Protein AF-A0A941XT94-F1 (afdb_monomer)

Foldseek 3Di:
DDPVLLVLVVVLVPDPLSVVVLVCCLPVNWAAPVRSCVVVVPNVVSVVSLVSCVVSVQWDDDPTIHGPNVSVVVSVCVVVPDDPVRDD

pLDDT: mean 94.37, std 6.25, range [61.09, 98.44]

Radius of gyration: 14.2 Å; Cα contacts (8 Å, |Δi|>4): 74; chains: 1; bounding box: 38×24×39 Å

Mean predicted aligned error: 3.33 Å

Structure (mmCIF, N/CA/C/O backbone):
data_AF-A0A941XT94-F1
#
_entry.id   AF-A0A941XT94-F1
#
loop_
_atom_site.group_PDB
_atom_site.id
_atom_site.type_symbol
_atom_site.label_atom_id
_atom_site.label_alt_id
_atom_site.label_comp_id
_atom_site.label_asym_id
_atom_site.label_entity_id
_atom_site.label_seq_id
_atom_site.pdbx_PDB_ins_code
_atom_site.Cartn_x
_atom_site.Cartn_y
_atom_site.Cartn_z
_atom_site.occupancy
_atom_site.B_iso_or_equiv
_atom_site.auth_seq_id
_atom_site.auth_comp_id
_atom_site.auth_asym_id
_atom_site.auth_atom_id
_atom_site.pdbx_PDB_model_num
ATOM 1 N N . MET A 1 1 ? 4.454 -2.811 -17.739 1.00 85.44 1 MET A N 1
ATOM 2 C CA . MET A 1 1 ? 5.011 -1.824 -16.795 1.00 85.44 1 MET A CA 1
ATOM 3 C C . MET A 1 1 ? 6.406 -1.442 -17.259 1.00 85.44 1 MET A C 1
ATOM 5 O O . MET A 1 1 ? 7.224 -2.330 -17.477 1.00 85.44 1 MET A O 1
ATOM 9 N N . HIS A 1 2 ? 6.660 -0.151 -17.457 1.00 89.75 2 HIS A N 1
ATOM 10 C CA . HIS A 1 2 ? 7.988 0.383 -17.783 1.00 89.75 2 HIS A CA 1
ATOM 11 C C . HIS A 1 2 ? 8.810 0.657 -16.514 1.00 89.75 2 HIS A C 1
ATOM 13 O O . HIS A 1 2 ? 8.256 0.782 -15.423 1.00 89.75 2 HIS A O 1
ATOM 19 N N . LYS A 1 3 ? 10.138 0.799 -16.646 1.00 91.94 3 LYS A N 1
ATOM 20 C CA . LYS A 1 3 ? 11.047 0.999 -15.499 1.00 91.94 3 LYS A CA 1
ATOM 21 C C . LYS A 1 3 ? 10.670 2.190 -14.607 1.00 91.94 3 LYS A C 1
ATOM 23 O O . LYS A 1 3 ? 10.762 2.080 -13.391 1.00 91.94 3 LYS A O 1
ATOM 28 N N . ASP A 1 4 ? 10.202 3.296 -15.188 1.00 94.19 4 ASP A N 1
ATOM 29 C CA . ASP A 1 4 ? 9.886 4.512 -14.429 1.00 94.19 4 ASP A CA 1
ATOM 30 C C . ASP A 1 4 ? 8.562 4.366 -13.667 1.00 94.19 4 ASP A C 1
ATOM 32 O O . ASP A 1 4 ? 8.397 4.910 -12.577 1.00 94.19 4 ASP A O 1
ATOM 36 N N . GLU A 1 5 ? 7.621 3.588 -14.211 1.00 91.88 5 GLU A N 1
ATOM 37 C CA . GLU A 1 5 ? 6.390 3.205 -13.511 1.00 91.88 5 GLU A CA 1
ATOM 38 C C . GLU A 1 5 ? 6.698 2.282 -12.334 1.00 91.88 5 GLU A C 1
ATOM 40 O O . GLU A 1 5 ? 6.191 2.504 -11.235 1.00 91.88 5 GLU A O 1
ATOM 45 N N . ALA A 1 6 ? 7.568 1.290 -12.552 1.00 94.12 6 ALA A N 1
ATOM 46 C CA . ALA A 1 6 ? 8.022 0.391 -11.501 1.00 94.12 6 ALA A CA 1
ATOM 47 C C . ALA A 1 6 ? 8.752 1.161 -10.391 1.00 94.12 6 ALA A C 1
ATOM 49 O O . ALA A 1 6 ? 8.455 0.974 -9.216 1.00 94.12 6 ALA A O 1
ATOM 50 N N . ALA A 1 7 ? 9.648 2.088 -10.745 1.00 95.81 7 ALA A N 1
ATOM 51 C CA . ALA A 1 7 ? 10.372 2.913 -9.779 1.00 95.81 7 ALA A CA 1
ATOM 52 C C . ALA A 1 7 ? 9.427 3.733 -8.885 1.00 95.81 7 ALA A C 1
ATOM 54 O O . ALA A 1 7 ? 9.616 3.768 -7.669 1.00 95.81 7 ALA A O 1
ATOM 55 N N . ARG A 1 8 ? 8.372 4.337 -9.455 1.00 95.31 8 ARG A N 1
ATOM 56 C CA . ARG A 1 8 ? 7.340 5.037 -8.670 1.00 95.31 8 ARG A CA 1
ATOM 57 C C . ARG A 1 8 ? 6.602 4.088 -7.724 1.00 95.31 8 ARG A C 1
ATOM 59 O O . ARG A 1 8 ? 6.440 4.418 -6.552 1.00 95.31 8 ARG A O 1
ATOM 66 N N . GLY A 1 9 ? 6.221 2.901 -8.198 1.00 95.88 9 GLY A N 1
ATOM 67 C CA . GLY A 1 9 ? 5.592 1.875 -7.362 1.00 95.88 9 GLY A CA 1
ATOM 68 C C . GLY A 1 9 ? 6.488 1.427 -6.202 1.00 95.88 9 GLY A C 1
ATOM 69 O O . GLY A 1 9 ? 6.048 1.372 -5.056 1.00 95.88 9 GLY A O 1
ATOM 70 N N . PHE A 1 10 ? 7.773 1.177 -6.461 1.00 96.75 10 PHE A N 1
ATOM 71 C CA . PHE A 1 10 ? 8.725 0.797 -5.416 1.00 96.75 10 PHE A CA 1
ATOM 72 C C . PHE A 1 10 ? 9.029 1.931 -4.436 1.00 96.75 10 PHE A C 1
ATOM 74 O O . PHE A 1 10 ? 9.210 1.658 -3.253 1.00 96.75 10 PHE A O 1
ATOM 81 N N . ALA A 1 11 ? 9.014 3.194 -4.869 1.00 97.12 11 ALA A N 1
ATOM 82 C CA . ALA A 1 11 ? 9.150 4.336 -3.965 1.00 97.12 11 ALA A CA 1
ATOM 83 C C . ALA A 1 11 ? 7.993 4.411 -2.946 1.00 97.12 11 ALA A C 1
ATOM 85 O O . ALA A 1 11 ? 8.213 4.721 -1.770 1.00 97.12 11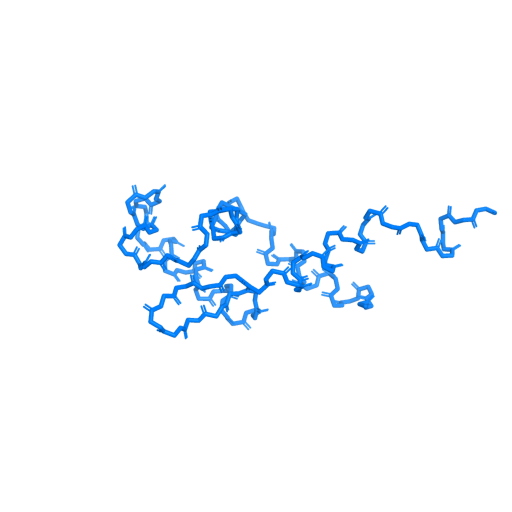 ALA A O 1
ATOM 86 N N . LEU A 1 12 ? 6.771 4.040 -3.351 1.00 97.12 12 LEU A N 1
ATOM 87 C CA . LEU A 1 12 ? 5.646 3.881 -2.421 1.00 97.12 12 LEU A CA 1
ATOM 88 C C . LEU A 1 12 ? 5.891 2.743 -1.422 1.00 97.12 12 LEU A C 1
ATOM 90 O O . LEU A 1 12 ? 5.481 2.846 -0.274 1.00 97.12 12 LEU A O 1
ATOM 94 N N . LEU A 1 13 ? 6.600 1.685 -1.808 1.00 95.88 13 LEU A N 1
ATOM 95 C CA . LEU A 1 13 ? 6.949 0.578 -0.911 1.00 95.88 13 LEU A CA 1
ATOM 96 C C . LEU A 1 13 ? 8.238 0.813 -0.104 1.00 95.88 13 LEU A C 1
ATOM 98 O O . LEU A 1 13 ? 8.537 0.037 0.796 1.00 95.88 13 LEU A O 1
ATOM 102 N N . ALA A 1 14 ? 8.989 1.888 -0.357 1.00 95.56 14 ALA A N 1
ATOM 103 C CA . ALA A 1 14 ? 10.236 2.213 0.344 1.00 95.56 14 ALA A CA 1
ATOM 104 C C . ALA A 1 14 ? 10.007 2.811 1.753 1.00 95.56 14 ALA A C 1
ATOM 106 O O . ALA A 1 14 ? 10.650 3.780 2.151 1.00 95.56 14 ALA A O 1
ATOM 107 N N . ASN A 1 15 ? 9.051 2.264 2.505 1.00 97.50 15 ASN A N 1
ATOM 108 C CA . ASN A 1 15 ? 8.776 2.592 3.901 1.00 97.50 15 ASN A CA 1
ATOM 109 C C . ASN A 1 15 ? 8.200 1.347 4.615 1.00 97.50 15 ASN A C 1
ATOM 111 O O . ASN A 1 15 ? 7.296 0.711 4.064 1.00 97.50 15 ASN A O 1
ATOM 115 N N . PRO A 1 16 ? 8.683 0.999 5.825 1.00 96.38 16 PRO A N 1
ATOM 116 C CA . PRO A 1 16 ? 8.261 -0.213 6.534 1.00 96.38 16 PRO A CA 1
ATOM 117 C C . PRO A 1 16 ? 6.752 -0.300 6.794 1.00 96.38 16 PRO A C 1
ATOM 119 O O . PRO A 1 16 ? 6.150 -1.358 6.595 1.00 96.38 16 PRO A O 1
ATOM 122 N N . ASP A 1 17 ? 6.127 0.809 7.183 1.00 97.12 17 ASP A N 1
ATOM 123 C CA . ASP A 1 17 ? 4.702 0.868 7.503 1.00 97.12 17 ASP A CA 1
ATOM 124 C C . ASP A 1 17 ? 3.846 0.710 6.252 1.00 97.12 17 ASP A C 1
ATOM 126 O O . ASP A 1 17 ? 2.888 -0.063 6.246 1.00 97.12 17 ASP A O 1
ATOM 130 N N . ARG A 1 18 ? 4.247 1.327 5.137 1.00 97.81 18 ARG A N 1
ATOM 131 C CA . ARG A 1 18 ? 3.570 1.132 3.846 1.00 97.81 18 ARG A CA 1
ATOM 132 C C . ARG A 1 18 ? 3.632 -0.316 3.373 1.00 97.81 18 ARG A C 1
ATOM 134 O O . ARG A 1 18 ? 2.623 -0.842 2.900 1.00 97.81 18 ARG A O 1
ATOM 141 N N . VAL A 1 19 ? 4.770 -0.990 3.556 1.00 97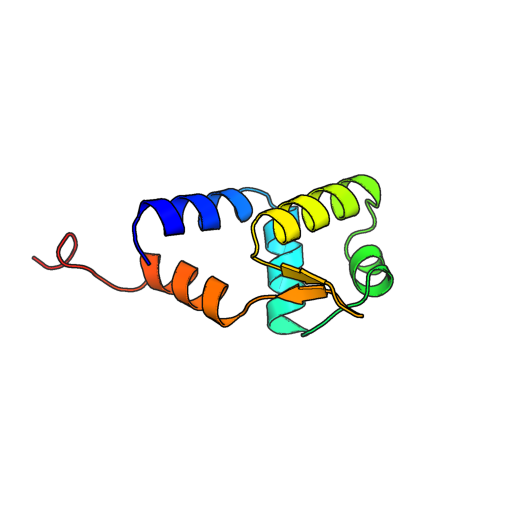.19 19 VAL A N 1
ATOM 142 C CA . VAL A 1 19 ? 4.894 -2.432 3.276 1.00 97.19 19 VAL A CA 1
ATOM 143 C C . VAL A 1 19 ? 3.956 -3.240 4.170 1.00 97.19 19 VAL A C 1
ATOM 145 O O . VAL A 1 19 ? 3.272 -4.143 3.681 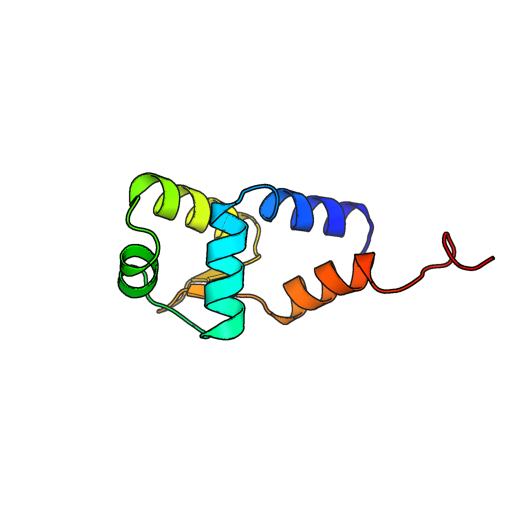1.00 97.19 19 VAL A O 1
ATOM 148 N N . LYS A 1 20 ? 3.884 -2.912 5.465 1.00 97.50 20 LYS A N 1
ATOM 149 C CA . LYS A 1 20 ? 3.005 -3.590 6.426 1.00 97.50 20 LYS A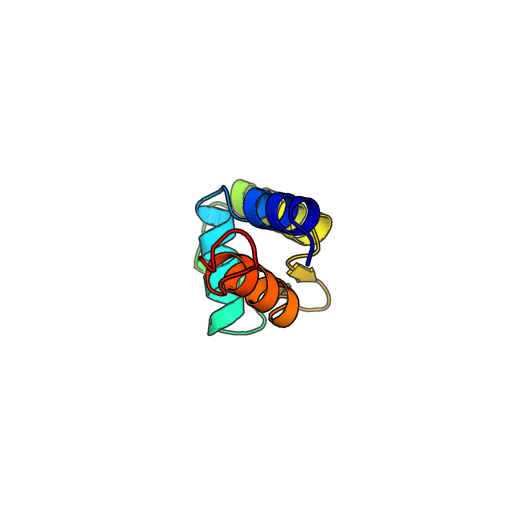 CA 1
ATOM 150 C C . LYS A 1 20 ? 1.527 -3.433 6.049 1.00 97.50 20 LYS A C 1
ATOM 152 O O . LYS A 1 20 ? 0.834 -4.448 5.970 1.00 97.50 20 LYS A O 1
ATOM 157 N N . ILE A 1 21 ? 1.077 -2.216 5.731 1.00 97.94 21 ILE A N 1
ATOM 158 C CA . ILE A 1 21 ? -0.292 -1.928 5.265 1.00 97.94 21 ILE A CA 1
ATOM 159 C C . ILE A 1 21 ? -0.600 -2.740 4.004 1.00 97.94 21 ILE A C 1
ATOM 161 O O . ILE A 1 21 ? -1.589 -3.473 3.963 1.00 97.94 21 ILE A O 1
ATOM 165 N N . CYS A 1 22 ? 0.273 -2.679 2.992 1.00 97.62 22 CYS A N 1
ATOM 166 C CA . CYS A 1 22 ? 0.068 -3.412 1.743 1.00 97.62 22 CYS A CA 1
ATOM 167 C C . CYS A 1 22 ? -0.012 -4.925 1.979 1.00 97.62 22 CYS A C 1
ATOM 169 O O . CYS A 1 22 ? -0.882 -5.591 1.421 1.00 97.62 22 CYS A O 1
ATOM 171 N N . LYS A 1 23 ? 0.844 -5.476 2.851 1.00 97.00 23 LYS A N 1
ATOM 172 C CA . LYS A 1 23 ? 0.813 -6.895 3.226 1.00 97.00 23 LYS A CA 1
ATOM 173 C C . LYS A 1 23 ? -0.500 -7.276 3.908 1.00 97.00 23 LYS A C 1
ATOM 175 O O . LYS A 1 23 ? -1.034 -8.344 3.612 1.00 97.00 23 LYS A O 1
ATOM 180 N N . MET A 1 24 ? -1.017 -6.441 4.807 1.00 97.19 24 MET A N 1
ATOM 181 C CA . MET A 1 24 ? -2.295 -6.693 5.476 1.00 97.19 24 MET A CA 1
ATOM 182 C C . MET A 1 24 ? -3.441 -6.725 4.472 1.00 97.19 24 MET A C 1
ATOM 184 O O . MET A 1 24 ? -4.133 -7.735 4.401 1.00 97.19 24 MET A O 1
ATOM 188 N N . LEU A 1 25 ? -3.574 -5.688 3.646 1.00 98.00 25 LEU A N 1
ATOM 189 C CA . LEU A 1 25 ? -4.642 -5.594 2.648 1.00 98.00 25 LEU A CA 1
ATOM 190 C C . LEU A 1 25 ? -4.563 -6.705 1.594 1.00 98.00 25 LEU A C 1
ATOM 192 O O . LEU A 1 25 ? -5.572 -7.278 1.189 1.00 98.00 25 LEU A O 1
ATOM 196 N N . TYR A 1 26 ? -3.354 -7.075 1.169 1.00 97.81 26 TYR A N 1
ATOM 197 C CA . TYR A 1 26 ? -3.180 -8.134 0.178 1.00 97.81 26 TYR A CA 1
ATOM 198 C C . TYR A 1 26 ? -3.670 -9.495 0.690 1.00 97.81 26 TYR A C 1
ATOM 200 O O . TYR A 1 26 ? -4.336 -10.229 -0.045 1.00 97.81 26 TYR A O 1
ATOM 208 N N . ASN A 1 27 ? -3.370 -9.824 1.950 1.00 97.31 27 ASN A N 1
ATOM 209 C CA . ASN A 1 27 ? -3.636 -11.150 2.514 1.00 97.31 27 ASN A CA 1
ATOM 210 C C . ASN A 1 27 ? -4.977 -11.253 3.249 1.00 97.31 27 ASN A C 1
ATOM 212 O O . ASN A 1 27 ? -5.586 -12.317 3.234 1.00 97.31 27 ASN A O 1
ATOM 216 N N . LYS A 1 28 ? -5.436 -10.176 3.895 1.00 96.50 28 LYS A N 1
ATOM 217 C CA . LYS A 1 28 ? -6.702 -10.152 4.645 1.00 96.50 28 LYS A CA 1
ATOM 218 C C . LYS A 1 28 ? -7.881 -9.629 3.824 1.00 96.50 28 LYS A C 1
ATOM 220 O O . LYS A 1 28 ? -9.017 -9.797 4.249 1.00 96.50 28 LYS A O 1
ATOM 225 N N . GLY A 1 29 ? -7.619 -9.043 2.655 1.00 96.56 29 GLY A N 1
ATOM 226 C CA . GLY A 1 29 ? -8.634 -8.354 1.867 1.00 96.56 29 GLY A CA 1
ATOM 227 C C . GLY A 1 29 ? -8.863 -6.934 2.374 1.00 96.56 29 GLY A C 1
ATOM 228 O O . GLY A 1 29 ? -7.971 -6.324 2.966 1.00 96.56 29 GLY A O 1
ATOM 229 N N . ASP A 1 30 ? -10.054 -6.416 2.113 1.00 98.00 30 ASP A N 1
ATOM 230 C CA . ASP A 1 30 ? -10.382 -5.019 2.369 1.00 98.00 30 ASP A CA 1
ATOM 231 C C . ASP A 1 30 ? -10.621 -4.775 3.864 1.00 98.00 30 ASP A C 1
ATOM 233 O O . ASP A 1 30 ? -11.390 -5.491 4.512 1.00 98.00 30 ASP A O 1
ATOM 237 N N . LEU A 1 31 ? -9.973 -3.745 4.413 1.00 98.38 31 LEU A N 1
ATOM 238 C CA . LEU A 1 31 ? -9.982 -3.437 5.848 1.00 98.38 31 LEU A CA 1
ATOM 239 C C . LEU A 1 31 ? -10.492 -2.019 6.106 1.00 98.38 31 LEU A C 1
ATOM 241 O O . LEU A 1 31 ? -10.228 -1.109 5.319 1.00 98.38 31 LEU A O 1
ATOM 245 N N . SER A 1 32 ? -11.209 -1.821 7.212 1.00 98.19 32 SER A N 1
ATOM 246 C CA . SER A 1 32 ? -11.582 -0.486 7.686 1.00 98.19 32 SER A CA 1
ATOM 247 C C . SER A 1 32 ? -10.385 0.248 8.300 1.00 98.19 32 SER A C 1
ATOM 249 O O . SER A 1 32 ? -9.316 -0.329 8.530 1.00 98.19 32 SER A O 1
ATOM 251 N N . TYR A 1 33 ? -10.569 1.538 8.582 1.00 97.69 33 TYR A N 1
ATOM 252 C CA . TYR A 1 33 ? -9.563 2.333 9.276 1.00 97.69 33 TYR A CA 1
ATOM 253 C C . TYR A 1 33 ? -9.264 1.778 10.676 1.00 97.69 33 TYR A C 1
ATOM 255 O O . TYR A 1 33 ? -8.105 1.629 11.050 1.00 97.69 33 TYR A O 1
ATOM 263 N N . GLU A 1 34 ? -10.301 1.401 11.420 1.00 97.38 34 GLU A N 1
ATOM 264 C CA . GLU A 1 34 ? -10.211 0.865 12.780 1.00 97.38 34 GLU A CA 1
ATO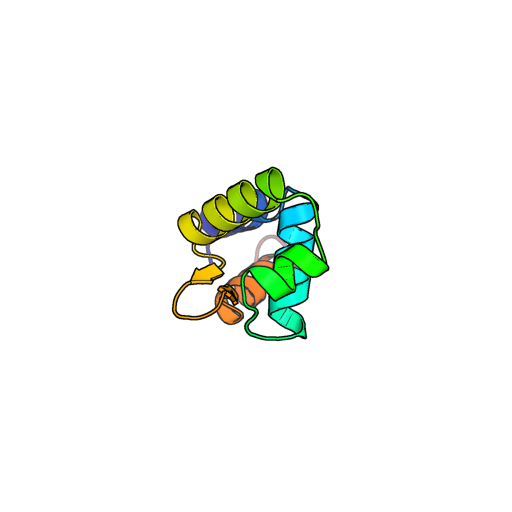M 265 C C . GLU A 1 34 ? -9.484 -0.482 12.801 1.00 97.38 34 GLU A C 1
ATOM 267 O O . GLU A 1 34 ? -8.651 -0.723 13.674 1.00 97.38 34 GLU A O 1
ATOM 272 N N . GLU A 1 35 ? -9.750 -1.347 11.815 1.00 97.94 35 GLU A N 1
ATOM 273 C CA . GLU A 1 35 ? -9.045 -2.623 11.661 1.00 97.94 35 GLU A CA 1
ATOM 274 C C . GLU A 1 35 ? -7.541 -2.401 11.429 1.00 97.94 35 GLU A C 1
ATOM 276 O O . GLU A 1 35 ? -6.711 -3.107 12.007 1.00 97.94 35 GLU A O 1
ATOM 281 N N . LEU A 1 36 ? -7.173 -1.408 10.611 1.00 97.50 36 LEU A N 1
ATOM 282 C CA . LEU A 1 36 ? -5.776 -1.042 10.369 1.00 97.50 36 LEU A CA 1
ATOM 283 C C . LEU A 1 36 ? -5.120 -0.420 11.608 1.00 97.50 36 LEU A C 1
ATOM 285 O O . LEU A 1 36 ? -4.018 -0.834 11.975 1.00 97.50 36 LEU A O 1
ATOM 289 N N . LEU A 1 37 ? -5.806 0.506 12.282 1.00 97.44 37 LEU A N 1
ATOM 290 C CA . LEU A 1 37 ? -5.325 1.176 13.493 1.00 97.44 37 LEU A CA 1
ATOM 291 C C . LEU A 1 37 ? -5.087 0.180 14.634 1.00 97.44 37 LEU A C 1
ATOM 293 O O . LEU A 1 37 ? -4.062 0.244 15.309 1.00 97.44 37 LEU A O 1
ATOM 297 N N . ALA A 1 38 ? -5.957 -0.821 14.791 1.00 96.38 38 ALA A N 1
ATOM 298 C CA . ALA A 1 38 ? -5.775 -1.887 15.777 1.00 96.38 38 ALA A CA 1
ATOM 299 C C . ALA A 1 38 ? -4.480 -2.701 15.566 1.00 96.38 38 ALA A C 1
ATOM 301 O O . ALA A 1 38 ? -3.936 -3.268 16.513 1.00 96.38 38 ALA A O 1
ATOM 302 N N . MET A 1 39 ? -3.963 -2.767 14.333 1.00 93.00 39 MET A N 1
ATOM 303 C CA . MET A 1 39 ? -2.722 -3.479 13.997 1.00 93.00 39 MET A CA 1
ATOM 304 C C . MET A 1 39 ? -1.494 -2.553 13.869 1.00 93.00 39 MET A C 1
ATOM 306 O O . MET A 1 39 ? -0.348 -3.029 13.794 1.00 93.00 39 MET A O 1
ATOM 310 N N . MET A 1 40 ? -1.727 -1.243 13.788 1.00 93.12 40 MET A N 1
ATOM 311 C CA . MET A 1 40 ? -0.743 -0.176 13.602 1.00 93.12 40 MET A CA 1
ATOM 312 C C . MET A 1 40 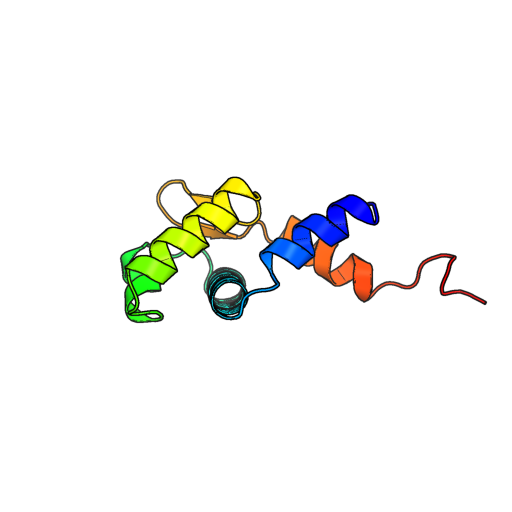? -1.182 1.045 14.424 1.00 93.12 40 MET A C 1
ATOM 314 O O . MET A 1 40 ? -1.762 1.970 13.865 1.00 93.12 40 MET A O 1
ATOM 318 N N . PRO A 1 41 ? -0.934 1.041 15.748 1.00 87.69 41 PRO A N 1
ATOM 319 C CA . PRO A 1 41 ? -1.567 1.982 16.675 1.00 87.69 41 PRO A CA 1
ATOM 320 C C . PRO A 1 41 ? -1.028 3.419 16.601 1.00 87.69 41 PRO A C 1
ATOM 322 O O . PRO A 1 41 ? -1.550 4.289 17.291 1.00 87.69 41 PRO A O 1
ATOM 325 N N . ASP A 1 42 ? 0.000 3.686 15.790 1.00 96.19 42 ASP A N 1
ATOM 326 C CA . ASP A 1 42 ? 0.438 5.054 15.502 1.00 96.19 42 ASP A CA 1
ATOM 327 C C . ASP A 1 42 ? -0.512 5.689 14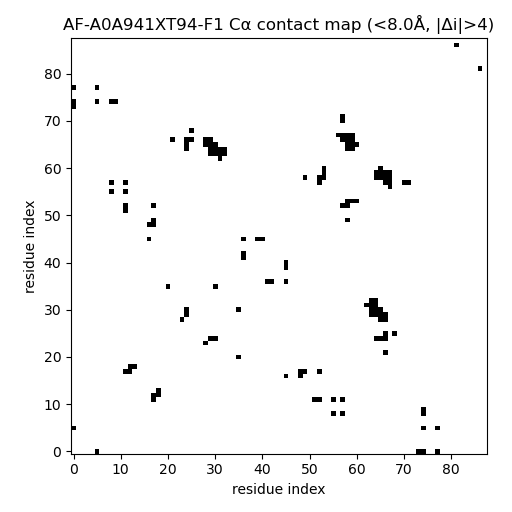.476 1.00 96.19 42 ASP A C 1
ATOM 329 O O . ASP A 1 42 ? -0.407 5.467 13.267 1.00 96.19 42 ASP A O 1
ATOM 333 N N . GLU A 1 43 ? -1.484 6.443 14.986 1.00 96.44 43 GLU A N 1
ATOM 334 C CA . GLU A 1 43 ? -2.572 7.017 14.198 1.00 96.44 43 GLU A CA 1
ATOM 335 C C . GLU A 1 43 ? -2.088 8.032 13.149 1.00 96.44 43 GLU A C 1
ATOM 337 O O . GLU A 1 43 ? -2.556 8.023 12.004 1.00 96.44 43 GLU A O 1
ATOM 342 N N . GLU A 1 44 ? -1.141 8.893 13.527 1.00 96.69 44 GLU A N 1
ATOM 343 C CA . GLU A 1 44 ? -0.614 9.957 12.669 1.00 96.69 44 GLU A CA 1
ATOM 344 C C . GLU A 1 44 ? 0.208 9.370 11.519 1.00 96.69 44 GLU A C 1
ATOM 346 O O . GLU A 1 44 ? -0.005 9.710 10.346 1.00 96.69 44 GLU A O 1
ATOM 351 N N . GLU A 1 45 ? 1.096 8.421 11.824 1.00 96.44 45 GLU A N 1
ATOM 352 C CA . GLU A 1 45 ? 1.896 7.758 10.798 1.00 96.44 45 GLU A CA 1
ATOM 353 C C . GLU A 1 45 ? 1.018 6.857 9.908 1.00 96.44 45 GLU A C 1
ATOM 355 O O . GLU A 1 45 ? 1.228 6.806 8.691 1.00 96.44 45 GLU A O 1
ATOM 360 N N . LEU A 1 46 ? -0.035 6.225 10.448 1.00 97.88 46 LEU A N 1
ATOM 361 C CA . LEU A 1 46 ? -1.015 5.476 9.653 1.00 97.88 46 LEU A CA 1
ATOM 362 C C . LEU A 1 46 ? -1.757 6.386 8.662 1.00 97.88 46 LEU A C 1
ATOM 364 O O . LEU A 1 46 ? -1.795 6.082 7.467 1.00 97.88 46 LEU A O 1
ATOM 368 N N . LYS A 1 47 ? -2.312 7.517 9.119 1.00 97.88 47 LYS A N 1
ATOM 369 C CA . LYS A 1 47 ? -3.025 8.487 8.262 1.00 97.88 47 LYS A CA 1
ATOM 370 C C . LYS A 1 47 ? -2.144 8.986 7.123 1.00 97.88 47 LYS A C 1
ATOM 372 O O . LYS A 1 47 ? -2.551 8.974 5.958 1.00 97.88 47 LYS A O 1
ATOM 377 N N . LYS A 1 48 ? -0.916 9.388 7.451 1.00 98.12 48 LYS A N 1
ATOM 378 C CA . LYS A 1 48 ? 0.074 9.861 6.480 1.00 98.12 48 LYS A CA 1
ATOM 379 C C . LYS A 1 48 ? 0.401 8.793 5.438 1.00 98.12 48 LYS A C 1
ATOM 381 O O . LYS A 1 48 ? 0.403 9.085 4.242 1.00 98.12 48 LYS A O 1
ATOM 386 N N . ASN A 1 49 ? 0.648 7.555 5.863 1.00 98.25 49 ASN A N 1
ATOM 387 C CA . ASN A 1 49 ? 0.997 6.476 4.944 1.00 98.25 49 ASN A CA 1
ATOM 388 C C . ASN A 1 49 ? -0.183 6.027 4.075 1.00 98.25 49 ASN A C 1
ATOM 390 O O . ASN A 1 49 ? 0.018 5.785 2.885 1.00 98.25 49 ASN A O 1
ATOM 394 N N . LEU A 1 50 ? -1.405 5.987 4.613 1.00 98.19 50 LEU A N 1
ATOM 395 C CA . LEU A 1 50 ? -2.609 5.719 3.822 1.00 98.19 50 LEU A CA 1
ATOM 396 C C . LEU A 1 50 ? -2.822 6.785 2.749 1.00 98.19 50 LEU A C 1
ATOM 398 O O . LEU A 1 50 ? -3.058 6.434 1.596 1.00 98.19 50 LEU A O 1
ATOM 402 N N . ARG A 1 51 ? -2.656 8.069 3.091 1.00 98.19 51 ARG A N 1
ATOM 403 C CA . ARG A 1 51 ? -2.727 9.162 2.114 1.00 98.19 51 ARG A CA 1
ATOM 404 C C . ARG A 1 51 ? -1.714 8.977 0.986 1.00 98.19 51 ARG A C 1
ATOM 406 O O . ARG A 1 51 ? -2.102 8.990 -0.173 1.00 98.19 51 ARG A O 1
ATOM 413 N N . ILE A 1 52 ? -0.445 8.724 1.313 1.00 98.38 52 ILE A N 1
ATOM 414 C CA . ILE A 1 52 ? 0.611 8.494 0.310 1.00 98.38 52 ILE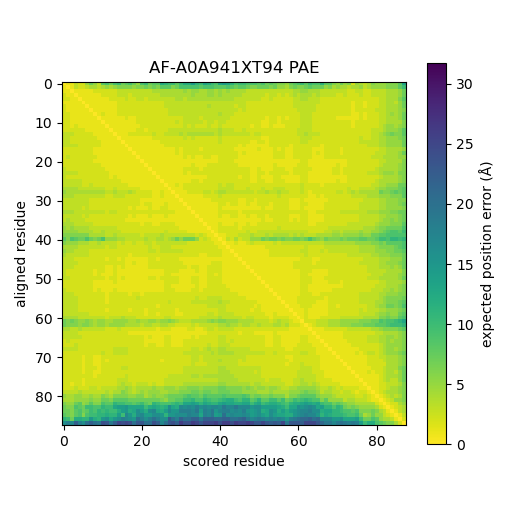 A CA 1
ATOM 415 C C . ILE A 1 52 ? 0.269 7.306 -0.602 1.00 98.38 52 ILE A C 1
ATOM 417 O O . ILE A 1 52 ? 0.495 7.365 -1.808 1.00 98.38 52 ILE A O 1
ATOM 421 N N . LEU A 1 53 ? -0.271 6.221 -0.045 1.00 98.25 53 LEU A N 1
ATOM 422 C CA . LEU A 1 53 ? -0.624 5.022 -0.809 1.00 98.25 53 LEU A CA 1
ATOM 423 C C . LEU A 1 53 ? -1.854 5.219 -1.706 1.00 98.25 53 LEU A C 1
ATOM 425 O O . LEU A 1 53 ? -1.902 4.631 -2.788 1.00 98.25 53 LEU A O 1
ATOM 429 N N . ILE A 1 54 ? -2.817 6.036 -1.273 1.00 98.00 54 ILE A N 1
ATOM 430 C CA . ILE A 1 54 ? -3.990 6.430 -2.064 1.00 98.00 54 ILE A CA 1
ATOM 431 C C . ILE A 1 54 ? -3.580 7.382 -3.186 1.00 98.00 54 ILE A C 1
ATOM 433 O O . ILE A 1 54 ? -3.888 7.116 -4.346 1.00 98.00 54 ILE A O 1
ATOM 437 N N . ASP A 1 55 ? -2.827 8.436 -2.862 1.00 97.44 55 ASP A N 1
ATOM 438 C CA . ASP A 1 55 ? -2.324 9.414 -3.833 1.00 97.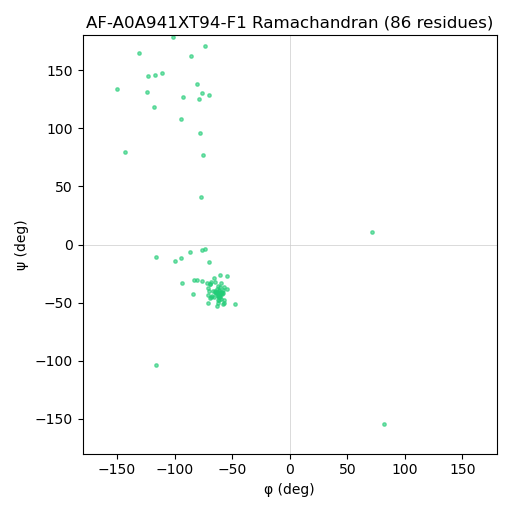44 55 ASP A CA 1
ATOM 439 C C . ASP A 1 55 ? -1.418 8.731 -4.875 1.00 97.44 55 ASP A C 1
ATOM 441 O O . ASP A 1 55 ? -1.459 9.042 -6.064 1.00 97.44 55 ASP A O 1
ATOM 445 N N . GLY A 1 56 ? -0.637 7.736 -4.440 1.00 95.50 56 GLY A N 1
ATOM 446 C CA . GLY A 1 56 ? 0.181 6.880 -5.299 1.00 95.50 56 GLY A CA 1
ATOM 447 C C . GLY A 1 56 ? -0.594 5.806 -6.073 1.00 95.50 56 GLY A C 1
ATOM 448 O O . GLY A 1 56 ? -0.001 5.086 -6.874 1.00 95.50 56 GLY A O 1
ATOM 449 N N . GLY A 1 57 ? -1.901 5.666 -5.840 1.00 95.62 57 GLY A N 1
ATOM 450 C CA . GLY A 1 57 ? -2.781 4.738 -6.548 1.00 95.62 57 GLY A CA 1
ATOM 451 C C . GLY A 1 57 ? -2.586 3.256 -6.215 1.00 95.62 57 GLY A C 1
ATOM 452 O O . GLY A 1 57 ? -3.149 2.413 -6.912 1.00 95.62 57 GLY A O 1
ATOM 453 N N . LEU A 1 58 ? -1.819 2.907 -5.177 1.00 96.62 58 LEU A N 1
ATOM 454 C CA . LEU A 1 58 ? -1.599 1.513 -4.765 1.00 96.62 58 LEU A CA 1
ATOM 455 C C . LEU A 1 58 ? -2.775 0.974 -3.931 1.00 96.62 58 LEU A C 1
ATOM 457 O O . LEU A 1 58 ? -3.102 -0.212 -4.005 1.00 96.62 58 LEU A O 1
ATOM 461 N N . ILE A 1 59 ? -3.440 1.861 -3.189 1.00 97.75 59 ILE A N 1
ATOM 462 C CA . ILE A 1 59 ? -4.658 1.589 -2.418 1.00 97.75 59 ILE A CA 1
ATOM 463 C C . ILE A 1 59 ? -5.802 2.439 -2.978 1.00 97.75 59 ILE A C 1
ATOM 465 O O . ILE A 1 59 ? -5.595 3.559 -3.436 1.00 97.75 59 ILE A O 1
ATOM 469 N N . ALA A 1 60 ? -7.017 1.902 -2.953 1.00 97.25 60 ALA A N 1
ATOM 470 C CA . ALA A 1 60 ? -8.246 2.655 -3.152 1.00 97.25 60 ALA A CA 1
ATOM 471 C C . ALA A 1 60 ? -9.027 2.715 -1.834 1.00 97.25 60 ALA A C 1
ATOM 473 O O . ALA A 1 60 ? -8.977 1.774 -1.043 1.00 97.25 60 ALA A O 1
ATOM 474 N N . LEU A 1 61 ? -9.741 3.817 -1.616 1.00 96.50 61 LEU A N 1
ATOM 475 C CA . LEU A 1 61 ? -10.680 3.973 -0.512 1.00 96.50 61 LEU A CA 1
ATOM 476 C C . LEU A 1 61 ? -12.077 4.190 -1.097 1.00 96.50 61 LEU A C 1
ATOM 478 O O . LEU A 1 61 ? -12.293 5.158 -1.824 1.00 96.50 61 LEU A O 1
ATOM 482 N N . ALA A 1 62 ? -12.987 3.271 -0.786 1.00 92.62 62 ALA A N 1
ATOM 483 C CA . ALA A 1 62 ? -14.429 3.456 -0.928 1.00 92.62 62 ALA A CA 1
ATOM 484 C C . ALA A 1 62 ? -15.034 3.396 0.484 1.00 92.62 62 ALA A C 1
ATOM 486 O O . ALA A 1 62 ? -14.814 4.318 1.263 1.00 92.62 62 ALA A O 1
ATOM 487 N N . ASP A 1 63 ? -15.667 2.282 0.854 1.00 93.50 63 ASP A N 1
ATOM 488 C CA . ASP A 1 63 ? -16.108 2.027 2.237 1.00 93.50 63 ASP A CA 1
ATOM 489 C C . ASP A 1 63 ? -14.973 1.470 3.114 1.00 93.50 63 ASP A C 1
ATOM 491 O O . ASP A 1 63 ? -14.908 1.701 4.320 1.00 93.50 63 ASP A O 1
ATOM 495 N N . LYS A 1 64 ? -14.057 0.724 2.489 1.00 97.94 64 LYS A N 1
ATOM 496 C CA . LYS A 1 64 ? -12.855 0.148 3.095 1.00 97.94 64 LYS A CA 1
ATOM 497 C C . LYS A 1 64 ? -11.633 0.458 2.236 1.00 97.94 64 LYS A C 1
ATOM 499 O O . LYS A 1 64 ? -11.756 0.850 1.073 1.00 97.94 64 LYS A O 1
ATOM 504 N N . TYR A 1 65 ? -10.453 0.279 2.821 1.00 98.44 65 TYR A N 1
ATOM 505 C CA . TYR A 1 65 ? -9.196 0.331 2.090 1.00 98.44 65 TYR A CA 1
ATOM 506 C C . TYR A 1 65 ? -9.001 -0.988 1.349 1.00 98.44 65 TYR A C 1
ATOM 508 O O . TYR A 1 65 ? -9.000 -2.051 1.968 1.00 98.44 65 TYR A O 1
ATOM 516 N N . SER A 1 66 ? -8.786 -0.902 0.042 1.00 98.19 66 SER A N 1
ATOM 517 C CA . SER A 1 66 ? -8.577 -2.053 -0.837 1.00 98.19 66 SER A CA 1
ATOM 518 C C . SER A 1 66 ? -7.253 -1.887 -1.568 1.00 98.19 66 SER A C 1
ATOM 520 O O . SER A 1 66 ? -6.981 -0.838 -2.160 1.00 98.19 66 SER A O 1
ATOM 522 N N . ILE A 1 67 ? -6.409 -2.918 -1.568 1.00 97.94 67 ILE A N 1
ATOM 523 C CA . ILE A 1 67 ? -5.179 -2.878 -2.363 1.00 97.94 67 ILE A CA 1
ATOM 524 C C . ILE A 1 67 ? -5.469 -3.220 -3.822 1.00 97.94 67 ILE A C 1
ATOM 526 O O . ILE A 1 67 ? -6.189 -4.174 -4.125 1.00 97.94 67 ILE A O 1
ATOM 530 N N . ARG A 1 68 ? -4.856 -2.488 -4.755 1.00 97.38 68 ARG A N 1
ATOM 531 C CA . ARG A 1 68 ? -4.922 -2.818 -6.184 1.00 97.38 68 ARG A CA 1
ATOM 532 C C . ARG A 1 68 ? -4.013 -4.013 -6.486 1.00 97.38 68 ARG A C 1
ATOM 534 O O . ARG A 1 68 ? -2.916 -3.838 -7.011 1.00 97.38 68 ARG A O 1
ATOM 541 N N . LYS A 1 69 ? -4.467 -5.228 -6.141 1.00 96.25 69 LYS A N 1
ATOM 542 C CA . LYS A 1 69 ? -3.680 -6.477 -6.233 1.00 96.25 69 LYS A CA 1
ATOM 543 C C . LYS A 1 69 ? -2.967 -6.636 -7.572 1.00 96.25 69 LYS A C 1
ATOM 545 O O . LYS A 1 69 ? -1.752 -6.746 -7.575 1.00 96.25 69 LYS A O 1
ATOM 550 N N . GLY A 1 70 ? -3.680 -6.498 -8.692 1.00 95.94 70 GLY A N 1
ATOM 551 C CA . GLY A 1 70 ? -3.079 -6.636 -10.024 1.00 95.94 70 GLY A CA 1
ATOM 552 C C . GLY A 1 70 ? -1.947 -5.639 -10.314 1.00 95.94 70 GLY A C 1
ATOM 553 O O . GLY A 1 70 ? -0.978 -5.988 -10.986 1.00 95.94 70 GLY A O 1
ATOM 554 N N . TYR A 1 71 ? -2.017 -4.415 -9.776 1.00 95.06 71 TYR A N 1
ATOM 555 C CA . TYR A 1 71 ? -0.921 -3.449 -9.899 1.00 95.06 71 TYR A CA 1
ATOM 556 C C . TYR A 1 71 ? 0.287 -3.860 -9.046 1.00 95.06 71 TYR A C 1
ATOM 558 O O . TYR A 1 71 ? 1.414 -3.825 -9.540 1.00 95.06 71 TYR A O 1
ATOM 566 N N . LEU A 1 72 ? 0.062 -4.306 -7.803 1.00 95.75 72 LEU A N 1
ATOM 567 C CA . LEU A 1 72 ? 1.135 -4.808 -6.940 1.00 95.75 72 LEU A CA 1
ATOM 568 C C . LEU A 1 72 ? 1.775 -6.086 -7.502 1.00 95.75 72 LEU A C 1
ATOM 570 O O . LEU A 1 72 ? 2.995 -6.206 -7.487 1.00 95.75 72 LEU A O 1
ATOM 574 N N . ASP A 1 73 ? 0.980 -7.008 -8.042 1.00 96.12 73 ASP A N 1
ATOM 575 C CA . ASP A 1 73 ? 1.469 -8.229 -8.684 1.00 96.12 73 ASP A CA 1
ATOM 576 C C . ASP A 1 73 ? 2.342 -7.880 -9.890 1.00 96.12 73 ASP A C 1
ATOM 578 O O . ASP A 1 73 ? 3.481 -8.329 -9.970 1.00 96.12 73 ASP A O 1
ATOM 582 N N . THR A 1 74 ? 1.877 -6.968 -10.754 1.00 94.94 74 THR A N 1
ATOM 583 C CA . THR A 1 74 ? 2.670 -6.466 -11.890 1.00 94.94 74 THR A CA 1
ATOM 584 C C . THR A 1 74 ? 3.984 -5.825 -11.430 1.00 94.94 74 THR A C 1
ATOM 586 O O . THR A 1 74 ? 5.016 -5.994 -12.080 1.00 94.94 74 THR A O 1
ATOM 589 N N . LEU A 1 75 ? 3.967 -5.091 -10.311 1.00 95.19 75 LEU A N 1
ATOM 590 C CA . LEU A 1 75 ? 5.160 -4.473 -9.732 1.00 95.19 75 LEU A CA 1
ATOM 591 C C . LEU A 1 75 ? 6.157 -5.530 -9.235 1.00 95.19 75 LEU A C 1
ATOM 593 O O . LEU A 1 75 ? 7.347 -5.432 -9.518 1.00 95.19 75 LEU A O 1
ATOM 597 N N . LEU A 1 76 ? 5.694 -6.560 -8.526 1.00 93.62 76 LEU A N 1
ATOM 598 C CA . LEU A 1 76 ? 6.552 -7.656 -8.065 1.00 93.62 76 LEU A CA 1
ATOM 599 C C . LEU A 1 76 ? 7.092 -8.479 -9.241 1.00 93.62 76 LEU A C 1
ATOM 601 O O . LEU A 1 76 ? 8.269 -8.849 -9.255 1.00 93.62 76 LEU A O 1
ATOM 605 N N . ASP A 1 77 ? 6.257 -8.720 -10.245 1.00 94.00 77 ASP A N 1
ATOM 606 C CA . ASP A 1 77 ? 6.613 -9.436 -11.466 1.00 94.00 77 ASP A CA 1
ATOM 607 C C . ASP A 1 77 ? 7.641 -8.684 -12.309 1.00 94.00 77 ASP A C 1
ATOM 609 O O . ASP A 1 77 ? 8.457 -9.323 -12.971 1.00 94.00 77 ASP A O 1
ATOM 613 N N . PHE A 1 78 ? 7.675 -7.349 -12.241 1.00 92.88 78 PHE A N 1
ATOM 614 C CA . PHE A 1 78 ? 8.711 -6.544 -12.891 1.00 92.88 78 PHE A CA 1
ATOM 615 C C . PHE A 1 78 ? 10.127 -6.928 -12.428 1.00 92.88 78 PHE A C 1
ATOM 617 O O . PHE A 1 78 ? 11.050 -6.921 -13.237 1.00 92.88 78 PHE A O 1
ATOM 624 N N . ILE A 1 79 ? 10.304 -7.278 -11.147 1.00 90.62 79 ILE A N 1
ATOM 625 C CA . ILE A 1 79 ? 11.594 -7.755 -10.618 1.00 90.62 79 ILE A CA 1
ATOM 626 C C . ILE A 1 79 ? 11.775 -9.253 -10.872 1.00 90.62 79 ILE A C 1
ATOM 628 O O . ILE A 1 79 ? 12.871 -9.690 -11.216 1.00 90.62 79 ILE A O 1
ATOM 632 N N . LYS A 1 80 ? 10.723 -10.053 -10.664 1.00 91.94 80 LYS A N 1
ATOM 633 C CA . LYS A 1 80 ? 10.821 -11.519 -10.730 1.00 91.94 80 LYS A CA 1
ATOM 634 C C . LYS A 1 80 ? 11.060 -12.040 -12.146 1.00 91.94 80 LYS A C 1
ATOM 636 O O . LYS A 1 80 ? 11.729 -13.059 -12.304 1.00 91.94 80 LYS A O 1
ATOM 641 N N . ASN A 1 81 ? 10.503 -11.380 -13.162 1.00 89.12 81 ASN A N 1
ATOM 642 C CA . ASN A 1 81 ? 10.527 -11.890 -14.526 1.00 89.12 81 ASN A CA 1
ATOM 643 C C . ASN A 1 81 ? 11.736 -11.365 -15.320 1.00 89.12 81 ASN A C 1
ATOM 645 O O . ASN A 1 81 ? 11.917 -10.153 -15.448 1.00 89.12 81 ASN A O 1
ATOM 649 N N . PRO A 1 82 ? 12.535 -12.254 -15.939 1.00 84.44 82 PRO A N 1
ATOM 650 C CA . PRO A 1 82 ? 13.687 -11.847 -16.730 1.00 84.44 82 PRO A CA 1
ATOM 651 C C . PRO A 1 82 ? 13.263 -11.164 -18.038 1.00 84.44 82 PRO A C 1
ATOM 653 O O . PRO A 1 82 ? 12.510 -11.730 -18.842 1.00 84.44 82 PRO A O 1
ATOM 656 N N . CYS A 1 83 ? 13.813 -9.977 -18.294 1.00 82.19 83 CYS A N 1
ATOM 657 C CA . CYS A 1 83 ? 13.675 -9.219 -19.539 1.00 82.19 83 CYS A CA 1
ATOM 658 C C . CYS A 1 83 ? 14.926 -9.347 -20.430 1.00 82.19 83 CYS A C 1
ATOM 660 O O . CYS A 1 83 ? 15.909 -9.978 -20.042 1.00 82.19 83 CYS A O 1
ATOM 662 N N . GLY A 1 84 ? 14.920 -8.731 -21.618 1.00 77.00 84 GLY A N 1
ATOM 663 C CA . GLY A 1 84 ? 16.051 -8.774 -22.560 1.00 77.00 84 GLY A CA 1
ATOM 664 C C . GLY A 1 84 ? 17.396 -8.329 -21.966 1.00 77.00 84 GLY A C 1
ATOM 665 O O . GLY A 1 84 ? 18.426 -8.850 -22.359 1.00 77.00 84 GLY A O 1
ATOM 666 N N . CYS A 1 85 ? 17.397 -7.463 -20.947 1.00 75.06 85 CYS A N 1
ATOM 667 C CA . CYS A 1 85 ? 18.617 -7.061 -20.231 1.00 75.06 85 CYS A CA 1
ATOM 668 C C . CYS A 1 85 ? 19.227 -8.181 -19.364 1.00 75.06 85 CYS A C 1
ATOM 670 O O . CYS A 1 85 ? 20.351 -8.056 -18.891 1.00 75.06 85 CYS A O 1
ATOM 672 N N . THR A 1 86 ? 18.464 -9.242 -19.100 1.00 79.00 86 THR A N 1
ATOM 673 C CA . THR A 1 86 ? 18.827 -10.352 -18.200 1.00 79.00 86 THR A CA 1
ATOM 674 C C . THR A 1 86 ? 18.942 -11.695 -18.921 1.00 79.00 86 THR A C 1
ATOM 676 O O . THR A 1 86 ? 19.426 -12.664 -18.340 1.00 79.00 86 THR A O 1
ATOM 679 N N . ARG A 1 87 ? 18.507 -11.766 -20.186 1.00 73.50 87 ARG A N 1
ATOM 680 C CA . ARG A 1 87 ? 18.639 -12.952 -21.036 1.00 73.50 87 ARG A CA 1
ATOM 681 C C . ARG A 1 87 ? 19.920 -12.786 -21.852 1.00 73.50 87 ARG A C 1
ATOM 683 O O . ARG A 1 87 ? 19.985 -11.896 -22.692 1.00 73.50 87 ARG A O 1
ATOM 690 N N . LYS A 1 88 ? 20.942 -13.575 -21.514 1.00 61.09 88 LYS A N 1
ATOM 691 C CA . LYS A 1 88 ? 22.170 -13.700 -22.311 1.00 61.09 88 LYS A CA 1
ATOM 692 C C . LYS A 1 88 ? 21.872 -14.334 -23.663 1.00 61.09 88 LYS A C 1
ATOM 694 O O . LYS A 1 88 ? 20.972 -15.205 -23.695 1.00 61.09 88 LYS A O 1
#

Secondary structure (DSSP, 8-state):
--HHHHHHHHHHHSSHHHHHHHHHHHHH-SB-HHHHHHHS--HHHHHHHHHHHHHTTSEEESSSEEE-HHHHHHHHHHHHS--TTT--

Solvent-accessible surface area (backbone atoms only — not comparable to full-atom values): 5139 Å² total; per-residue (Å²): 134,54,72,70,57,42,50,54,55,50,58,62,48,71,39,74,66,43,40,50,54,51,52,47,25,67,74,73,40,68,37,44,71,66,62,48,35,76,77,41,76,54,60,67,64,46,53,52,42,51,49,53,33,41,78,68,60,51,31,46,77,77,93,36,41,34,53,44,55,72,60,53,50,52,48,54,43,64,73,73,50,84,47,79,94,69,57,130

Nearest PDB structures (foldseek):
  3f72-assembly2_D  TM=7.778E-01  e=4.720E-03  Staphylococcus aureus
  3f72-assembly3_E  TM=7.790E-01  e=1.323E-02  Staphylococcus aureus
  3kp5-assembly1_B  TM=7.243E-01  e=2.109E-01  Staphylococcus epidermidis RP62A
  4ld5-assembly1_B  TM=5.385E-01  e=1.854E-01  Staphylococcus aureus
  6c28-assembly2_C-3  TM=6.910E-01  e=2.009E+00  Rhodopseudomonas palustris CGA009

Sequence (88 aa):
MHKDEAARGFALLANPDRVKICKMLYNKGDLSYEELLAMMPDEEELKKNLRILIDGGLIALADKYSIRKGYLDTLLDFIKNPCGCTRK